Protein AF-A0A5E5QPC4-F1 (afdb_monomer_lite)

Secondary structure (DSSP, 8-state):
-EEEPPTT--S-EEE--HHHHHHHHHH--SHHHHHHHHHHHHHHHHHHHHS----HHHHHTT-TTTHHHHHHHHHHHHHHHHHHHHHHHHHHHHTSTT--TTSHHHHHHHHHHHHHHHHHHHSS-HHHHHHHHHHHHHHHHHHHT--

pLDDT: mean 75.26, std 12.01, range [40.97, 90.62]

Radius of gyration: 25.54 Å; chains: 1; bounding box: 68×48×62 Å

Sequence (147 aa):
MQNLRIANSDKSVKFYNLDVIISVGYRVKSHQGVHFRKWATALIKEYLIKGFAMNDELLKEAGGGNYFDELLARIRDIRSSEKVFWRKVLEVYATSIDYDPKTEQSVRMFETIQNKMHWASHGETAAETVYKRVILNSKNNNTINSV

Structure (mmCIF, N/CA/C/O backbone):
data_AF-A0A5E5QPC4-F1
#
_entry.id   AF-A0A5E5QPC4-F1
#
loop_
_atom_site.group_PDB
_atom_site.id
_atom_site.type_symbol
_atom_site.label_atom_id
_atom_site.label_alt_id
_atom_site.label_comp_id
_atom_site.label_asym_id
_atom_site.label_entity_id
_atom_site.label_seq_id
_atom_site.pdbx_PDB_ins_code
_atom_site.Cartn_x
_atom_site.Cartn_y
_atom_site.Cartn_z
_atom_site.occupancy
_atom_site.B_iso_or_equiv
_atom_site.auth_seq_id
_atom_site.auth_comp_id
_atom_site.auth_asym_id
_atom_site.auth_atom_id
_atom_site.pdbx_PDB_model_num
ATOM 1 N N . MET A 1 1 ? 21.606 18.972 -19.311 1.00 48.69 1 MET A N 1
ATOM 2 C CA . MET A 1 1 ? 22.759 18.092 -19.602 1.00 48.69 1 MET A CA 1
ATOM 3 C C . MET A 1 1 ? 23.839 18.412 -18.594 1.00 48.69 1 MET A C 1
ATOM 5 O O . MET A 1 1 ? 24.181 19.579 -18.465 1.00 48.69 1 MET A O 1
ATOM 9 N N . GLN A 1 2 ? 24.332 17.410 -17.877 1.00 50.34 2 GLN A N 1
ATOM 10 C CA . GLN A 1 2 ? 25.398 17.568 -16.891 1.00 50.34 2 GLN A CA 1
ATOM 11 C C . GLN A 1 2 ? 26.512 16.588 -17.265 1.00 50.34 2 GLN A C 1
ATOM 13 O O . GLN A 1 2 ? 26.229 15.432 -17.583 1.00 50.34 2 GLN A O 1
ATOM 18 N N . ASN A 1 3 ? 27.752 17.071 -17.313 1.00 44.44 3 ASN A N 1
ATOM 19 C CA . ASN A 1 3 ? 28.911 16.256 -17.665 1.00 44.44 3 ASN A CA 1
ATOM 20 C C . ASN A 1 3 ? 29.615 15.861 -16.366 1.00 44.44 3 ASN A C 1
ATOM 22 O O . ASN A 1 3 ? 30.061 16.734 -15.626 1.00 44.44 3 ASN A O 1
ATOM 26 N N . LEU A 1 4 ? 29.716 14.563 -16.099 1.00 52.59 4 LEU A N 1
ATOM 27 C CA . LEU A 1 4 ? 30.483 14.016 -14.981 1.00 52.59 4 LEU A CA 1
ATOM 28 C C . LEU A 1 4 ? 31.649 13.207 -15.548 1.00 52.59 4 LEU A C 1
ATOM 30 O O . LEU A 1 4 ? 31.483 12.426 -16.487 1.00 52.59 4 LEU A O 1
ATOM 34 N N . ARG A 1 5 ? 32.844 13.438 -14.999 1.00 49.41 5 ARG A N 1
ATOM 35 C CA . ARG A 1 5 ? 34.057 12.688 -15.331 1.00 49.41 5 ARG A CA 1
ATOM 36 C C . ARG A 1 5 ? 34.129 11.469 -14.418 1.00 49.41 5 ARG A C 1
ATOM 38 O O . ARG A 1 5 ? 34.175 11.623 -13.202 1.00 49.41 5 ARG A O 1
ATOM 45 N N . ILE A 1 6 ? 34.126 10.276 -14.998 1.00 55.41 6 ILE A N 1
ATOM 46 C CA . ILE A 1 6 ? 34.356 9.028 -14.263 1.00 55.41 6 ILE A CA 1
ATOM 47 C C . ILE A 1 6 ? 35.874 8.867 -14.120 1.00 55.41 6 ILE A C 1
ATOM 49 O O . ILE A 1 6 ? 36.602 9.032 -15.102 1.00 55.41 6 ILE A O 1
ATOM 53 N N . ALA A 1 7 ? 36.369 8.579 -12.912 1.00 49.31 7 ALA A N 1
ATOM 54 C CA . ALA A 1 7 ? 37.793 8.324 -12.701 1.00 49.31 7 ALA A CA 1
ATOM 55 C C . ALA A 1 7 ? 38.245 7.154 -13.599 1.00 49.31 7 ALA A C 1
ATOM 57 O O . ALA A 1 7 ? 37.576 6.123 -13.642 1.00 49.31 7 ALA A O 1
ATOM 58 N N . ASN A 1 8 ? 39.362 7.331 -14.318 1.00 56.97 8 ASN A N 1
ATOM 59 C CA . ASN A 1 8 ? 39.924 6.411 -15.325 1.00 56.97 8 ASN A CA 1
ATOM 60 C C . ASN A 1 8 ? 39.261 6.372 -16.725 1.00 56.97 8 ASN A C 1
ATOM 62 O O . ASN A 1 8 ? 39.556 5.472 -17.511 1.00 56.97 8 ASN A O 1
ATOM 66 N N . SER A 1 9 ? 38.416 7.346 -17.099 1.00 52.44 9 SER A N 1
ATOM 67 C CA . SER A 1 9 ? 37.909 7.470 -18.479 1.00 52.44 9 SER A CA 1
ATOM 68 C C . SER A 1 9 ? 37.994 8.901 -19.017 1.00 52.44 9 SER A C 1
ATOM 70 O O . SER A 1 9 ? 37.384 9.816 -18.472 1.00 52.44 9 SER A O 1
ATOM 72 N N . ASP A 1 10 ? 38.694 9.088 -20.142 1.00 62.59 10 ASP A N 1
ATOM 73 C CA . ASP A 1 10 ? 38.833 10.386 -20.830 1.00 62.59 10 ASP A CA 1
ATOM 74 C C . ASP A 1 10 ? 37.579 10.806 -21.625 1.00 62.59 10 ASP A C 1
ATOM 76 O O . ASP A 1 10 ? 37.529 11.870 -22.249 1.00 62.59 10 ASP A O 1
ATOM 80 N N . LYS A 1 11 ? 36.525 9.977 -21.622 1.00 63.09 11 LYS A N 1
ATOM 81 C CA . LYS A 1 11 ? 35.279 10.258 -22.341 1.00 63.09 11 LYS A CA 1
ATOM 82 C C . LYS A 1 11 ? 34.274 10.955 -21.430 1.00 63.09 11 LYS A C 1
ATOM 84 O O . LYS A 1 11 ? 33.809 10.402 -20.439 1.00 63.09 11 LYS A O 1
ATOM 89 N N . SER A 1 12 ? 33.880 12.161 -21.832 1.00 57.56 12 SER A N 1
ATOM 90 C CA . SER A 1 12 ? 32.707 12.855 -21.297 1.00 57.56 12 SER A CA 1
ATOM 91 C C . SER A 1 12 ? 31.451 12.005 -21.531 1.00 57.56 12 SER A C 1
ATOM 93 O O . SER A 1 12 ? 31.018 11.826 -22.673 1.00 57.56 12 SER A O 1
ATOM 95 N N . VAL A 1 13 ? 30.876 11.457 -20.456 1.00 64.56 13 VAL A N 1
ATOM 96 C CA . VAL A 1 13 ? 29.594 10.747 -20.513 1.00 64.56 13 VAL A CA 1
ATOM 97 C C . VAL A 1 13 ? 28.486 11.774 -20.311 1.00 64.56 13 VAL A C 1
ATOM 99 O O . VAL A 1 13 ? 28.373 12.398 -19.255 1.00 64.56 13 VAL A O 1
ATOM 102 N N . LYS A 1 14 ? 27.672 11.975 -21.350 1.00 73.62 14 LYS A N 1
ATOM 103 C CA . LYS A 1 14 ? 26.496 12.844 -21.278 1.00 73.62 14 LYS A CA 1
ATOM 104 C C . LYS A 1 14 ? 25.379 12.106 -20.548 1.00 73.62 14 LYS A C 1
ATOM 106 O O . LYS A 1 14 ? 24.926 11.066 -21.021 1.00 73.62 14 LYS A O 1
ATOM 111 N N . PHE A 1 15 ? 24.911 12.665 -19.437 1.00 74.94 15 PHE A N 1
ATOM 112 C CA . PHE A 1 15 ? 23.700 12.194 -18.772 1.00 74.94 15 PHE A CA 1
ATOM 113 C C . PHE A 1 15 ? 22.469 12.814 -19.438 1.00 74.94 15 PHE A C 1
ATOM 115 O O . PHE A 1 15 ? 22.386 14.034 -19.630 1.00 74.94 15 PHE A O 1
ATOM 122 N N . TYR A 1 16 ? 21.516 11.956 -19.796 1.00 79.81 16 TYR A N 1
ATOM 123 C CA . TYR A 1 16 ? 20.239 12.333 -20.394 1.00 79.81 16 TYR A CA 1
ATOM 124 C C . TYR A 1 16 ? 19.114 12.112 -19.383 1.00 79.81 16 TYR A C 1
ATOM 126 O O . TYR A 1 16 ? 19.162 11.168 -18.599 1.00 79.81 16 TYR A O 1
ATOM 134 N N . ASN A 1 17 ? 18.102 12.982 -19.411 1.00 83.75 17 ASN A N 1
ATOM 135 C CA . ASN A 1 17 ? 16.878 12.781 -18.635 1.00 83.75 17 ASN A CA 1
ATOM 136 C C . ASN A 1 17 ? 16.124 11.537 -19.153 1.00 83.75 17 ASN A C 1
ATOM 138 O O . ASN A 1 17 ? 16.182 11.227 -20.347 1.00 83.75 17 ASN A O 1
ATOM 142 N N . LEU A 1 18 ? 15.385 10.868 -18.268 1.00 82.69 18 LEU A N 1
ATOM 143 C CA . LEU A 1 18 ? 14.558 9.703 -18.556 1.00 82.69 18 LEU A CA 1
ATOM 144 C C . LEU A 1 18 ? 13.605 9.946 -19.735 1.00 82.69 18 LEU A C 1
ATOM 146 O O . LEU A 1 18 ? 13.535 9.109 -20.630 1.00 82.69 18 LEU A O 1
ATOM 150 N N . ASP A 1 19 ? 12.960 11.113 -19.815 1.00 82.56 19 ASP A N 1
ATOM 151 C CA . ASP A 1 19 ? 12.029 11.440 -20.910 1.00 82.56 19 ASP A CA 1
ATOM 152 C C . ASP A 1 19 ? 12.704 11.417 -22.286 1.00 82.56 19 ASP A C 1
ATOM 154 O O . ASP A 1 19 ? 12.136 10.953 -23.280 1.00 82.56 19 ASP A O 1
ATOM 158 N N . VAL A 1 20 ? 13.954 11.884 -22.345 1.00 83.62 20 VAL A N 1
ATOM 159 C CA . VAL A 1 20 ? 14.761 11.875 -23.570 1.00 83.62 20 VAL A CA 1
ATOM 160 C C . VAL A 1 20 ? 15.148 10.442 -23.923 1.00 83.62 20 VAL A C 1
ATOM 162 O O . VAL A 1 20 ? 15.036 10.048 -25.084 1.00 83.62 20 VAL A O 1
ATOM 165 N N . ILE A 1 21 ? 15.550 9.648 -22.927 1.00 82.75 21 ILE A N 1
ATOM 166 C CA . ILE A 1 21 ? 15.911 8.236 -23.108 1.00 82.75 21 ILE A CA 1
ATOM 167 C C . ILE A 1 21 ? 14.711 7.441 -23.633 1.00 82.75 21 ILE A C 1
ATOM 169 O O . ILE A 1 21 ? 14.856 6.713 -24.612 1.00 82.75 21 ILE A O 1
ATOM 173 N N . ILE A 1 22 ? 13.523 7.622 -23.051 1.00 82.81 22 ILE A N 1
ATOM 174 C CA . ILE A 1 22 ? 12.289 6.961 -23.492 1.00 82.81 22 ILE A CA 1
ATOM 175 C C . ILE A 1 22 ? 11.941 7.393 -24.922 1.00 82.81 22 ILE A C 1
ATOM 177 O O . ILE A 1 22 ? 11.735 6.547 -25.796 1.00 82.81 22 ILE A O 1
ATOM 181 N N . SER A 1 23 ? 11.940 8.701 -25.195 1.00 83.69 23 SER A N 1
ATOM 182 C CA . SER A 1 23 ? 11.587 9.252 -26.510 1.00 83.69 23 SER A CA 1
ATOM 183 C C . SER A 1 23 ? 12.491 8.732 -27.631 1.00 83.69 23 SER A C 1
ATOM 185 O O . SER A 1 23 ? 12.016 8.366 -28.709 1.00 83.69 23 SER A O 1
ATOM 187 N N . VAL A 1 24 ? 13.801 8.678 -27.383 1.00 82.75 24 VAL A N 1
ATOM 188 C CA . VAL A 1 24 ? 14.787 8.178 -28.349 1.00 82.75 24 VAL A CA 1
ATOM 189 C C . VAL A 1 24 ? 14.743 6.650 -28.428 1.00 82.75 24 VAL A C 1
ATOM 191 O O . VAL A 1 24 ? 14.738 6.095 -29.527 1.00 82.75 24 VAL A O 1
ATOM 194 N N . GLY A 1 25 ? 14.640 5.957 -27.293 1.00 81.12 25 GLY A N 1
ATOM 195 C CA . GLY A 1 25 ? 14.630 4.495 -27.209 1.00 81.12 25 GLY A CA 1
ATOM 196 C C . GLY A 1 25 ? 13.495 3.847 -28.005 1.00 81.12 25 GLY A C 1
ATOM 197 O O . GLY A 1 25 ? 13.703 2.828 -28.667 1.00 81.12 25 GLY A O 1
ATOM 198 N N . TYR A 1 26 ? 12.315 4.474 -28.036 1.00 82.00 26 TYR A N 1
ATOM 199 C CA . TYR A 1 26 ? 11.202 3.995 -28.860 1.00 82.00 26 TYR A CA 1
ATOM 200 C C . TYR A 1 26 ? 11.378 4.276 -30.358 1.00 82.00 26 TYR A C 1
ATOM 202 O O . TYR A 1 26 ? 10.942 3.466 -31.176 1.00 82.00 26 TYR A O 1
ATOM 210 N N . ARG A 1 27 ? 12.046 5.372 -30.736 1.00 82.56 27 ARG A N 1
ATOM 211 C CA . ARG A 1 27 ? 12.211 5.783 -32.144 1.00 82.56 27 ARG A CA 1
ATOM 212 C C . ARG A 1 27 ? 13.400 5.122 -32.848 1.00 82.56 27 ARG A C 1
ATOM 214 O O . ARG A 1 27 ? 13.393 4.995 -34.070 1.00 82.56 27 ARG A O 1
ATOM 221 N N . VAL A 1 28 ? 14.424 4.696 -32.108 1.00 85.44 28 VAL A N 1
ATOM 222 C CA . VAL A 1 28 ? 15.669 4.168 -32.684 1.00 85.44 28 VAL A CA 1
ATOM 223 C C . VAL A 1 28 ? 15.540 2.690 -33.093 1.00 85.44 28 VAL A C 1
ATOM 225 O O . VAL A 1 28 ? 15.024 1.842 -32.358 1.00 85.44 28 VAL A O 1
ATOM 228 N N . LYS A 1 29 ? 16.061 2.357 -34.282 1.00 81.12 29 LYS A N 1
ATOM 229 C CA . LYS A 1 29 ? 16.109 0.996 -34.857 1.00 81.12 29 LYS A CA 1
ATOM 230 C C . LYS A 1 29 ? 17.468 0.310 -34.642 1.00 81.12 29 LYS A C 1
ATOM 232 O O . LYS A 1 29 ? 18.016 -0.291 -35.556 1.00 81.12 29 LYS A O 1
ATOM 237 N N . SER A 1 30 ? 18.038 0.424 -33.445 1.00 87.62 30 SER A N 1
ATOM 238 C CA . SER A 1 30 ? 19.310 -0.220 -33.087 1.00 87.62 30 SER A CA 1
ATOM 239 C C . SER A 1 30 ? 19.080 -1.485 -32.259 1.00 87.62 30 SER A C 1
ATOM 241 O O . SER A 1 30 ? 18.018 -1.660 -31.659 1.00 87.62 30 SER A O 1
ATOM 243 N N . HIS A 1 31 ? 20.098 -2.348 -32.174 1.00 86.69 31 HIS A N 1
ATOM 244 C CA . HIS A 1 31 ? 20.079 -3.518 -31.290 1.00 86.69 31 HIS A CA 1
ATOM 245 C C . HIS A 1 31 ? 19.817 -3.125 -29.824 1.00 86.69 31 HIS A C 1
ATOM 247 O O . HIS A 1 31 ? 19.012 -3.751 -29.141 1.00 86.69 31 HIS A O 1
ATOM 253 N N . GLN A 1 32 ? 20.404 -2.011 -29.375 1.00 83.69 32 GLN A N 1
ATOM 254 C CA . GLN A 1 32 ? 20.164 -1.454 -28.040 1.00 83.69 32 GLN A CA 1
ATOM 255 C C . GLN A 1 32 ? 18.722 -0.950 -27.865 1.00 83.69 32 GLN A C 1
ATOM 257 O O . GLN A 1 32 ? 18.109 -1.174 -26.825 1.00 83.69 32 GLN A O 1
ATOM 262 N N . GLY A 1 33 ? 18.129 -0.351 -28.905 1.00 86.81 33 GLY A N 1
ATOM 263 C CA . GLY A 1 33 ? 16.714 0.034 -28.899 1.00 86.81 33 GLY A CA 1
ATOM 264 C C . GLY A 1 33 ? 15.765 -1.167 -28.806 1.00 86.81 33 GLY A C 1
ATOM 265 O O . GLY A 1 33 ? 14.712 -1.078 -28.178 1.00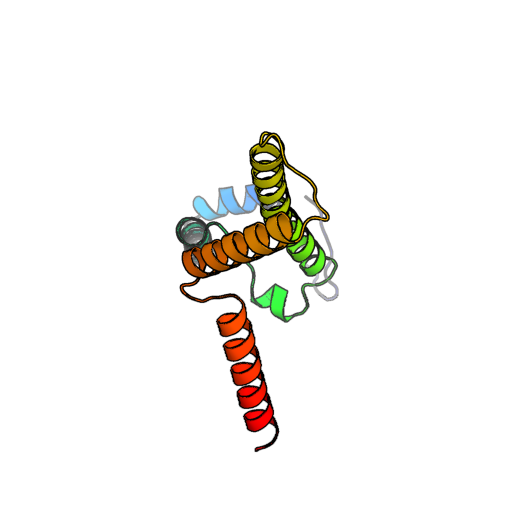 86.81 33 GLY A O 1
ATOM 266 N N . VAL A 1 34 ? 16.138 -2.318 -29.382 1.00 87.94 34 VAL A N 1
ATOM 267 C CA . VAL A 1 34 ? 15.374 -3.569 -29.230 1.00 87.94 34 VAL A CA 1
ATOM 268 C C . VAL A 1 34 ? 15.409 -4.061 -27.782 1.00 87.94 34 VAL A C 1
ATOM 270 O O . VAL A 1 34 ? 14.355 -4.402 -27.247 1.00 87.94 34 VAL A O 1
ATOM 273 N N . HIS A 1 35 ? 16.578 -4.061 -27.134 1.00 88.00 35 HIS A N 1
ATOM 274 C CA . HIS A 1 35 ? 16.700 -4.429 -25.716 1.00 88.00 35 HIS A CA 1
ATOM 275 C C . HIS A 1 35 ? 15.899 -3.498 -24.809 1.00 88.00 35 HIS A C 1
ATOM 277 O O . HIS A 1 35 ? 15.134 -3.978 -23.975 1.00 88.00 35 HIS A O 1
ATOM 283 N N . PHE A 1 36 ? 15.979 -2.185 -25.039 1.00 88.12 36 PHE A N 1
ATOM 284 C CA . PHE A 1 36 ? 15.184 -1.203 -24.302 1.00 88.12 36 PHE A CA 1
ATOM 285 C C . PHE A 1 36 ? 13.680 -1.468 -24.424 1.00 88.12 36 PHE A C 1
ATOM 287 O O . PHE A 1 36 ? 12.976 -1.498 -23.419 1.00 88.12 36 PHE A O 1
ATOM 294 N N . ARG A 1 37 ? 13.173 -1.718 -25.639 1.00 87.94 37 ARG A N 1
ATOM 295 C CA . ARG A 1 37 ? 11.747 -2.015 -25.840 1.00 87.94 37 ARG A CA 1
ATOM 296 C C . ARG A 1 37 ? 11.321 -3.308 -25.153 1.00 87.94 37 ARG A C 1
ATOM 298 O O . ARG A 1 37 ? 10.242 -3.337 -24.569 1.00 87.94 37 ARG A O 1
ATOM 305 N N . LYS A 1 38 ? 12.150 -4.359 -25.189 1.00 88.88 38 LYS A N 1
ATOM 306 C CA . LYS A 1 38 ? 11.880 -5.604 -24.449 1.00 88.88 38 LYS A CA 1
ATOM 307 C C . LYS A 1 38 ? 11.774 -5.336 -22.947 1.00 88.88 38 LYS A C 1
ATOM 309 O O . LYS A 1 38 ? 10.790 -5.746 -22.338 1.00 88.88 38 LYS A O 1
ATOM 314 N N . TRP A 1 39 ? 12.734 -4.602 -22.386 1.00 89.00 39 TRP A N 1
ATOM 315 C CA . TRP A 1 39 ? 12.738 -4.215 -20.975 1.00 89.00 39 TRP A CA 1
ATOM 316 C C . TRP A 1 39 ? 11.511 -3.370 -20.601 1.00 89.00 39 TRP A C 1
ATOM 318 O O . TRP A 1 39 ? 10.777 -3.724 -19.682 1.00 89.00 39 TRP A O 1
ATOM 328 N N . ALA A 1 40 ? 11.215 -2.314 -21.364 1.00 88.31 40 ALA A N 1
ATOM 329 C CA . ALA A 1 40 ? 10.076 -1.436 -21.103 1.00 88.31 40 ALA A CA 1
ATOM 330 C C . ALA A 1 40 ? 8.739 -2.186 -21.207 1.00 88.31 40 ALA A C 1
ATOM 332 O O . ALA A 1 40 ? 7.846 -1.983 -20.390 1.00 88.31 40 ALA A O 1
ATOM 333 N N . THR A 1 41 ? 8.613 -3.098 -22.176 1.00 89.19 41 THR A N 1
ATOM 334 C CA . THR A 1 41 ? 7.410 -3.929 -22.330 1.00 89.19 41 THR A CA 1
ATOM 335 C C . THR A 1 41 ? 7.228 -4.864 -21.137 1.00 89.19 41 THR A C 1
ATOM 337 O O . THR A 1 41 ? 6.105 -5.029 -20.668 1.00 89.19 41 THR A O 1
ATOM 340 N N . ALA A 1 42 ? 8.309 -5.457 -20.623 1.00 89.50 42 ALA A N 1
ATOM 341 C CA . ALA A 1 42 ? 8.249 -6.299 -19.432 1.00 89.50 42 ALA A CA 1
ATOM 342 C C . ALA A 1 42 ? 7.795 -5.501 -18.200 1.00 89.50 42 ALA A C 1
ATOM 344 O O . ALA A 1 42 ? 6.877 -5.938 -17.510 1.00 89.50 42 ALA A O 1
ATOM 345 N N . LEU A 1 43 ? 8.359 -4.306 -17.993 1.00 88.56 43 LEU A N 1
ATOM 346 C CA . LEU A 1 43 ? 8.002 -3.417 -16.885 1.00 88.56 43 LEU A CA 1
ATOM 347 C C . LEU A 1 43 ? 6.529 -2.977 -16.944 1.00 88.56 43 LEU A C 1
ATOM 349 O O . LEU A 1 43 ? 5.810 -3.048 -15.950 1.00 88.56 43 LEU A O 1
ATOM 353 N N . ILE A 1 44 ? 6.053 -2.563 -18.124 1.00 89.38 44 ILE A N 1
ATOM 354 C CA . ILE A 1 44 ? 4.651 -2.165 -18.326 1.00 89.38 44 ILE A CA 1
ATOM 355 C C . ILE A 1 44 ? 3.722 -3.360 -18.100 1.00 89.38 44 ILE A C 1
ATOM 357 O O . ILE A 1 44 ? 2.696 -3.227 -17.440 1.00 89.38 44 ILE A O 1
ATOM 361 N N . LYS A 1 45 ? 4.076 -4.539 -18.622 1.00 90.62 45 LYS A N 1
ATOM 362 C CA . LYS A 1 45 ? 3.288 -5.759 -18.427 1.00 90.62 45 LYS A CA 1
ATOM 363 C C . LYS A 1 45 ? 3.195 -6.131 -16.951 1.00 90.62 45 LYS A C 1
ATOM 365 O O . LYS A 1 45 ? 2.117 -6.491 -16.488 1.00 90.62 45 LYS A O 1
ATOM 370 N N . GLU A 1 46 ? 4.298 -6.038 -16.218 1.00 89.44 46 GLU A N 1
ATOM 371 C CA . GLU A 1 46 ? 4.305 -6.268 -14.779 1.00 89.44 46 GLU A CA 1
ATOM 372 C C . GLU A 1 46 ? 3.368 -5.299 -14.055 1.00 89.44 46 GLU A C 1
ATOM 374 O O . GLU A 1 46 ? 2.511 -5.745 -13.293 1.00 89.44 46 GLU A O 1
ATOM 379 N N . TYR A 1 47 ? 3.462 -4.005 -14.366 1.00 87.62 47 TYR A N 1
ATOM 380 C CA . TYR A 1 47 ? 2.596 -2.989 -13.779 1.00 87.62 47 TYR A CA 1
ATOM 381 C C . TYR A 1 47 ? 1.113 -3.238 -14.083 1.00 87.62 47 TYR A C 1
ATOM 383 O O . TYR A 1 47 ? 0.277 -3.124 -13.194 1.00 87.62 47 TYR A O 1
ATOM 391 N N . LEU A 1 48 ? 0.773 -3.635 -15.313 1.00 86.00 48 LEU A N 1
ATOM 392 C CA . LEU A 1 48 ? -0.612 -3.922 -15.702 1.00 86.00 48 LEU A CA 1
ATOM 393 C C . LEU A 1 48 ? -1.188 -5.168 -15.017 1.00 86.00 48 LEU A C 1
ATOM 395 O O . LEU A 1 48 ? -2.384 -5.210 -14.752 1.00 86.00 48 LEU A O 1
ATOM 399 N N . ILE A 1 49 ? -0.363 -6.184 -14.747 1.00 85.44 49 ILE A N 1
ATOM 400 C CA . ILE A 1 49 ? -0.817 -7.437 -14.123 1.00 85.44 49 ILE A CA 1
ATOM 401 C C . ILE A 1 49 ? -0.849 -7.317 -12.597 1.00 85.44 49 ILE A C 1
ATOM 403 O O . ILE A 1 49 ? -1.812 -7.746 -11.968 1.00 85.44 49 ILE A O 1
ATOM 407 N N . LYS A 1 50 ? 0.2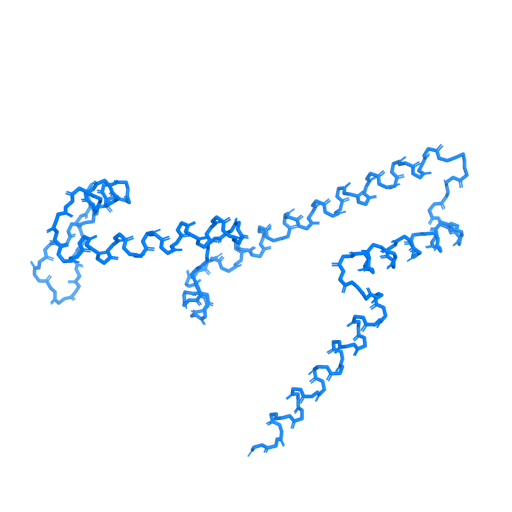11 -6.771 -11.991 1.00 79.88 50 LYS A N 1
ATOM 408 C CA . LYS A 1 50 ? 0.390 -6.726 -10.531 1.00 79.88 50 LYS A CA 1
ATOM 409 C C . LYS A 1 50 ? -0.079 -5.412 -9.901 1.00 79.88 50 LYS A C 1
ATOM 411 O O . LYS A 1 50 ? -0.250 -5.355 -8.689 1.00 79.88 50 LYS A O 1
ATOM 416 N N . GLY A 1 51 ? -0.241 -4.350 -10.691 1.00 79.75 51 GLY A N 1
ATOM 417 C CA . GLY A 1 51 ? -0.545 -2.996 -10.213 1.00 79.75 51 GLY A CA 1
ATOM 418 C C . GLY A 1 51 ? 0.672 -2.210 -9.710 1.00 79.75 51 GLY A C 1
ATOM 419 O O . GLY A 1 51 ? 0.534 -1.056 -9.307 1.00 79.75 51 GLY A O 1
ATOM 420 N N . PHE A 1 52 ? 1.866 -2.808 -9.720 1.00 83.50 52 PHE A N 1
ATOM 421 C CA . PHE A 1 52 ? 3.117 -2.164 -9.323 1.00 83.50 52 PHE A CA 1
ATOM 422 C C . PHE A 1 52 ? 4.301 -2.758 -10.092 1.00 83.50 52 PHE A C 1
ATOM 424 O O . PHE A 1 52 ? 4.212 -3.860 -10.629 1.00 83.50 52 PHE A O 1
ATOM 431 N N . ALA A 1 53 ? 5.408 -2.020 -10.134 1.00 84.50 53 ALA A N 1
ATOM 432 C CA . ALA A 1 53 ? 6.685 -2.486 -10.659 1.00 84.50 53 ALA A CA 1
ATOM 433 C C . ALA A 1 53 ? 7.769 -2.232 -9.604 1.00 84.50 53 ALA A C 1
ATOM 435 O O . ALA A 1 53 ? 7.769 -1.171 -8.975 1.00 84.50 53 ALA A O 1
ATOM 436 N N . MET A 1 54 ? 8.660 -3.201 -9.388 1.00 81.56 54 MET A N 1
ATOM 437 C CA . MET A 1 54 ? 9.684 -3.145 -8.342 1.00 81.56 54 MET A CA 1
ATOM 438 C C . MET A 1 54 ? 11.021 -3.660 -8.870 1.00 81.56 54 MET A C 1
ATOM 440 O O . MET A 1 54 ? 11.065 -4.589 -9.669 1.00 81.56 54 MET A O 1
ATOM 444 N N . ASN A 1 55 ? 12.118 -3.040 -8.430 1.00 81.44 55 ASN A N 1
ATOM 445 C CA . ASN A 1 55 ? 13.461 -3.503 -8.758 1.00 81.44 55 ASN A CA 1
ATOM 446 C C . ASN A 1 55 ? 13.982 -4.427 -7.646 1.00 81.44 55 ASN A C 1
ATOM 448 O O . ASN A 1 55 ? 14.519 -3.957 -6.643 1.00 81.44 55 ASN A O 1
ATOM 452 N N . ASP A 1 56 ? 13.807 -5.735 -7.832 1.00 76.69 56 ASP A N 1
ATOM 453 C CA . ASP A 1 56 ? 14.179 -6.758 -6.847 1.00 76.69 56 ASP A CA 1
ATOM 454 C C . ASP A 1 56 ? 15.692 -6.846 -6.600 1.00 76.69 56 ASP A C 1
ATOM 456 O O . ASP A 1 56 ? 16.113 -7.174 -5.492 1.00 76.69 56 ASP A O 1
ATOM 460 N N . GLU A 1 57 ? 16.520 -6.572 -7.612 1.00 75.44 57 GLU A N 1
ATOM 461 C CA . GLU A 1 57 ? 17.985 -6.606 -7.486 1.00 75.44 57 GLU A CA 1
ATOM 462 C C . GLU A 1 57 ? 18.468 -5.474 -6.579 1.00 75.44 57 GLU A C 1
ATOM 464 O O . GLU A 1 57 ? 19.185 -5.720 -5.611 1.00 75.44 57 GLU A O 1
ATOM 469 N N . LEU A 1 58 ? 17.966 -4.258 -6.813 1.00 72.81 58 LEU A N 1
ATOM 470 C CA . LEU A 1 58 ? 18.266 -3.105 -5.966 1.00 72.81 58 LEU A CA 1
ATOM 471 C C . LEU A 1 58 ? 17.773 -3.324 -4.528 1.00 72.81 58 LEU A C 1
ATOM 473 O O . LEU A 1 58 ? 18.455 -2.955 -3.577 1.00 72.81 58 LEU A O 1
ATOM 477 N N . LEU A 1 59 ? 16.606 -3.953 -4.355 1.00 70.25 59 LEU A N 1
ATOM 478 C CA . LEU A 1 59 ? 16.050 -4.255 -3.035 1.00 70.25 59 LEU A CA 1
ATOM 479 C C . LEU A 1 59 ? 16.920 -5.258 -2.252 1.00 70.25 59 LEU A C 1
ATOM 481 O O . LEU A 1 59 ? 17.088 -5.113 -1.042 1.00 70.25 59 LEU A O 1
ATOM 485 N N . LYS A 1 60 ? 17.485 -6.264 -2.936 1.00 71.75 60 LYS A N 1
ATOM 486 C CA . LYS A 1 60 ? 18.360 -7.287 -2.333 1.00 71.75 60 LYS A CA 1
ATOM 487 C C . LYS A 1 60 ? 19.705 -6.727 -1.879 1.00 71.75 60 LYS A C 1
ATOM 489 O O . LYS A 1 60 ? 20.248 -7.208 -0.890 1.00 71.75 60 LYS A O 1
ATOM 494 N N . GLU A 1 61 ? 20.209 -5.693 -2.541 1.00 72.19 61 GLU A N 1
ATOM 495 C CA . GLU A 1 61 ? 21.452 -5.002 -2.168 1.00 72.19 61 GLU A CA 1
ATOM 496 C C . GLU A 1 61 ? 21.252 -3.956 -1.049 1.00 72.19 61 GLU A C 1
ATOM 498 O O . GLU A 1 61 ? 22.046 -3.030 -0.902 1.00 72.19 61 GLU A O 1
ATOM 503 N N . ALA A 1 62 ? 20.181 -4.091 -0.255 1.00 58.78 62 ALA A N 1
ATOM 504 C CA . ALA A 1 62 ? 19.746 -3.127 0.761 1.00 58.78 62 ALA A CA 1
ATOM 505 C C . ALA A 1 62 ? 19.426 -1.727 0.204 1.00 58.78 62 ALA A C 1
ATOM 507 O O . ALA A 1 62 ? 19.420 -0.760 0.960 1.00 58.78 62 ALA A O 1
ATOM 508 N N . GLY A 1 63 ? 19.135 -1.634 -1.103 1.00 55.22 63 GLY A N 1
ATOM 509 C CA . GLY A 1 63 ? 18.603 -0.459 -1.789 1.00 55.22 63 GLY A CA 1
ATOM 510 C C . GLY A 1 63 ? 19.293 0.827 -1.386 1.00 55.22 63 GLY A C 1
ATOM 511 O O . GLY A 1 63 ? 18.702 1.588 -0.632 1.00 55.22 63 GLY A O 1
ATOM 512 N N . GLY A 1 64 ? 20.520 1.052 -1.872 1.00 56.34 64 GLY A N 1
ATOM 513 C CA . GLY A 1 64 ? 21.357 2.196 -1.495 1.00 56.34 64 GLY A CA 1
ATOM 514 C C . GLY A 1 64 ? 20.567 3.453 -1.095 1.00 56.34 64 GLY A C 1
ATOM 515 O O . GLY A 1 64 ? 19.921 4.085 -1.930 1.00 56.34 64 GLY A O 1
ATOM 516 N N . GLY A 1 65 ? 20.624 3.799 0.196 1.00 64.94 65 GLY A N 1
ATOM 517 C CA . GLY A 1 65 ? 19.915 4.937 0.788 1.00 64.94 65 GLY A CA 1
ATOM 518 C C . GLY A 1 65 ? 18.539 4.600 1.384 1.00 64.94 65 GLY A C 1
ATOM 519 O O . GLY A 1 65 ? 18.298 3.501 1.868 1.00 64.94 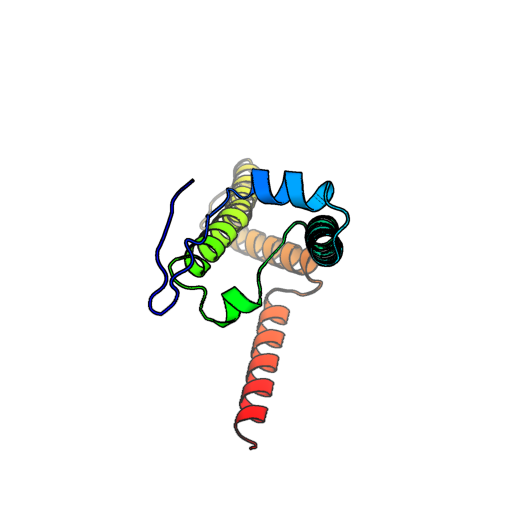65 GLY A O 1
ATOM 520 N N . ASN A 1 66 ? 17.631 5.581 1.365 1.00 66.31 66 ASN A N 1
ATOM 521 C CA . ASN A 1 66 ? 16.315 5.535 2.025 1.00 66.31 66 ASN A CA 1
ATOM 522 C C . ASN A 1 66 ? 15.222 4.819 1.195 1.00 66.31 66 ASN A C 1
ATOM 524 O O . ASN A 1 66 ? 14.037 4.961 1.492 1.00 66.31 66 ASN A O 1
ATOM 528 N N . TYR A 1 67 ? 15.577 4.091 0.129 1.00 71.19 67 TYR A N 1
ATOM 529 C CA . TYR A 1 67 ? 14.599 3.523 -0.814 1.00 71.19 67 TYR A CA 1
ATOM 530 C C . TYR A 1 67 ? 13.705 2.461 -0.159 1.00 71.19 67 TYR A C 1
ATOM 532 O O . TYR A 1 67 ? 12.490 2.433 -0.368 1.00 71.19 67 TYR A O 1
ATOM 540 N N . PHE A 1 68 ? 14.300 1.609 0.678 1.00 73.19 68 PHE A N 1
ATOM 541 C CA . PHE A 1 68 ? 13.553 0.606 1.431 1.00 73.19 68 PHE A CA 1
ATOM 542 C C . PHE A 1 68 ? 12.608 1.248 2.460 1.00 73.19 68 PHE 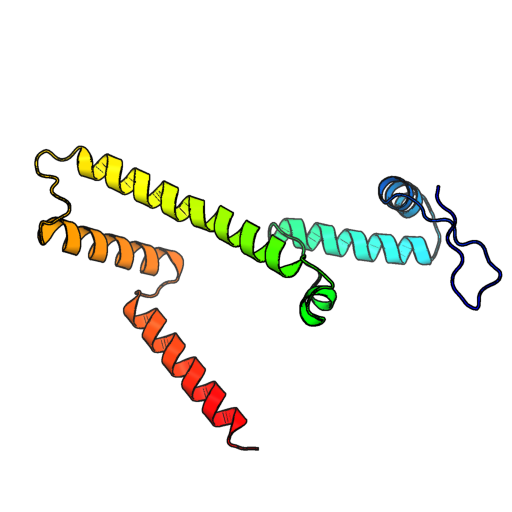A C 1
ATOM 544 O O . PHE A 1 68 ? 11.453 0.836 2.581 1.00 73.19 68 PHE A O 1
ATOM 551 N N . ASP A 1 69 ? 13.059 2.301 3.146 1.00 75.06 69 ASP A N 1
ATOM 552 C CA . ASP A 1 69 ? 12.244 3.036 4.118 1.00 75.06 69 ASP A CA 1
ATOM 553 C C . ASP A 1 69 ? 11.064 3.763 3.457 1.00 75.06 69 ASP A C 1
ATOM 555 O O . ASP A 1 69 ? 9.957 3.769 3.998 1.00 75.06 69 ASP A O 1
ATOM 559 N N . GLU A 1 70 ? 11.260 4.323 2.260 1.00 79.44 70 GLU A N 1
ATOM 560 C CA . GLU A 1 70 ? 10.190 4.937 1.467 1.00 79.44 70 GLU A CA 1
ATOM 561 C C . GLU A 1 70 ? 9.130 3.903 1.058 1.00 79.44 70 GLU A C 1
ATOM 563 O O . GLU A 1 70 ? 7.926 4.146 1.194 1.00 79.44 70 GLU A O 1
ATOM 568 N N . LEU A 1 71 ? 9.562 2.713 0.623 1.00 78.81 71 LEU A N 1
ATOM 569 C CA . LEU A 1 71 ? 8.657 1.607 0.312 1.00 78.81 71 LEU A CA 1
ATOM 570 C C . LEU A 1 71 ? 7.848 1.191 1.550 1.00 78.81 71 LEU A C 1
ATOM 572 O O . LEU A 1 71 ? 6.629 1.016 1.467 1.00 78.81 71 LEU A O 1
ATOM 576 N N . LEU A 1 72 ? 8.503 1.083 2.708 1.00 78.12 72 LEU A N 1
ATOM 577 C CA . LEU A 1 72 ? 7.860 0.724 3.971 1.00 78.12 72 LEU A CA 1
ATOM 578 C C . LEU A 1 72 ? 6.845 1.793 4.401 1.00 78.12 72 LEU A C 1
ATOM 580 O O . LEU A 1 72 ? 5.723 1.459 4.793 1.00 78.12 72 LEU A O 1
ATOM 584 N N . ALA A 1 73 ? 7.186 3.075 4.264 1.00 79.94 73 ALA A N 1
ATOM 585 C CA . ALA A 1 73 ? 6.273 4.184 4.518 1.00 79.94 73 ALA A CA 1
ATOM 586 C C . ALA A 1 73 ? 5.042 4.133 3.600 1.00 79.94 73 ALA A C 1
ATOM 588 O O . ALA A 1 73 ? 3.917 4.292 4.075 1.00 79.94 73 ALA A O 1
ATOM 589 N N . ARG A 1 74 ? 5.224 3.823 2.312 1.00 78.62 74 ARG A N 1
ATOM 590 C CA . ARG A 1 74 ? 4.122 3.698 1.349 1.00 78.62 74 ARG A CA 1
ATOM 591 C C . ARG A 1 74 ? 3.205 2.517 1.664 1.00 78.62 74 ARG A C 1
ATOM 593 O O . ARG A 1 74 ? 1.986 2.660 1.629 1.00 78.62 74 ARG A O 1
ATOM 600 N N . ILE A 1 75 ? 3.769 1.369 2.045 1.00 77.94 75 ILE A N 1
ATOM 601 C CA . ILE A 1 75 ? 2.988 0.219 2.530 1.00 77.94 75 ILE A CA 1
ATOM 602 C C . ILE A 1 75 ? 2.210 0.602 3.793 1.00 77.94 75 ILE A C 1
ATOM 604 O O . ILE A 1 75 ? 1.036 0.260 3.926 1.00 77.94 75 ILE A O 1
ATOM 608 N N . ARG A 1 76 ? 2.835 1.332 4.723 1.00 73.31 76 ARG A N 1
ATOM 609 C CA . ARG A 1 76 ? 2.185 1.804 5.953 1.00 73.31 76 ARG A CA 1
ATOM 610 C C . ARG A 1 76 ? 1.026 2.753 5.662 1.00 73.31 76 ARG A C 1
ATOM 612 O O . ARG A 1 76 ? -0.004 2.653 6.323 1.00 73.31 76 ARG A O 1
ATOM 619 N N . ASP A 1 77 ? 1.176 3.626 4.674 1.00 74.69 77 ASP A N 1
ATOM 620 C CA . ASP A 1 77 ? 0.126 4.536 4.225 1.00 74.69 77 ASP A CA 1
ATOM 621 C C . ASP A 1 77 ? -1.042 3.778 3.575 1.00 74.69 77 ASP A C 1
ATOM 623 O O . ASP A 1 77 ? -2.196 3.988 3.941 1.00 74.69 77 ASP A O 1
ATOM 627 N N . ILE A 1 78 ? -0.761 2.771 2.739 1.00 71.06 78 ILE A N 1
ATOM 628 C CA . ILE A 1 78 ? -1.793 1.866 2.202 1.00 71.06 78 ILE A CA 1
ATOM 629 C C . ILE A 1 78 ? -2.515 1.132 3.337 1.00 71.06 78 ILE A C 1
ATOM 631 O O . ILE A 1 78 ? -3.742 1.068 3.348 1.00 71.06 78 ILE A O 1
ATOM 635 N N . ARG A 1 79 ? -1.799 0.634 4.349 1.00 62.06 79 ARG A N 1
ATOM 636 C CA . ARG A 1 79 ? -2.418 0.019 5.537 1.00 62.06 79 ARG A CA 1
ATOM 637 C C . ARG A 1 79 ? -3.172 1.020 6.408 1.00 62.06 79 ARG A C 1
ATOM 639 O O . ARG A 1 79 ? -4.074 0.631 7.141 1.00 62.06 79 ARG A O 1
ATOM 646 N N . SER A 1 80 ? -2.884 2.314 6.312 1.00 56.22 80 SER A N 1
ATOM 647 C CA . SER A 1 80 ? -3.707 3.334 6.960 1.00 56.22 80 SER A CA 1
ATOM 648 C C . SER A 1 80 ? -5.125 3.385 6.369 1.00 56.22 80 SER A C 1
ATOM 650 O O . SER A 1 80 ? -6.057 3.736 7.089 1.00 56.22 80 SER A O 1
ATOM 652 N N . SER A 1 81 ? -5.342 2.909 5.134 1.00 61.00 81 SER A N 1
ATOM 653 C CA . SER A 1 81 ? -6.695 2.687 4.601 1.00 61.00 81 SER A CA 1
ATOM 654 C C . SER A 1 81 ? -7.477 1.622 5.388 1.00 61.00 81 SER A C 1
ATOM 656 O O . SER A 1 81 ? -8.685 1.765 5.554 1.00 61.00 81 SER A O 1
ATOM 658 N N . GLU A 1 82 ? -6.800 0.632 5.984 1.00 64.50 82 GLU A N 1
ATOM 659 C CA . GLU A 1 82 ? -7.383 -0.339 6.923 1.00 64.50 82 GLU A CA 1
ATOM 660 C C . GLU A 1 82 ? -7.825 0.364 8.217 1.00 64.50 82 GLU A C 1
ATOM 662 O O . GLU A 1 82 ? -8.917 0.131 8.725 1.00 64.50 82 GLU A O 1
ATOM 667 N N . LYS A 1 83 ? -7.030 1.321 8.716 1.00 66.88 83 LYS A N 1
ATOM 668 C CA . LYS A 1 83 ? -7.424 2.185 9.843 1.00 66.88 83 LYS A CA 1
ATOM 669 C C . LYS A 1 83 ? -8.633 3.059 9.492 1.00 66.88 83 LYS A C 1
ATOM 671 O O . LYS A 1 83 ? -9.513 3.243 10.329 1.00 66.88 83 LYS A O 1
ATOM 676 N N . VAL A 1 84 ? -8.698 3.595 8.271 1.00 68.81 84 VAL A N 1
ATOM 677 C CA . VAL A 1 84 ? -9.864 4.352 7.782 1.00 68.81 84 VAL A CA 1
ATOM 678 C C . VAL A 1 84 ? -11.093 3.448 7.659 1.00 68.81 84 VAL A C 1
ATOM 680 O O . VAL A 1 84 ? -12.188 3.868 8.026 1.00 68.81 84 VAL A O 1
ATOM 683 N N . PHE A 1 85 ? -10.915 2.208 7.208 1.00 72.06 85 PHE A N 1
ATOM 684 C CA . PHE A 1 85 ? -11.960 1.191 7.154 1.00 72.06 85 PHE A CA 1
ATOM 685 C C . PHE A 1 85 ? -12.498 0.862 8.555 1.00 72.06 85 PHE A C 1
ATOM 687 O O . PHE A 1 85 ? -13.700 0.986 8.787 1.00 72.06 85 PHE A O 1
ATOM 694 N N . TRP A 1 86 ? -11.624 0.558 9.520 1.00 76.12 86 TRP A N 1
ATOM 695 C CA . TRP A 1 86 ? -12.022 0.298 10.908 1.00 76.12 86 TRP A CA 1
ATOM 696 C C . TRP A 1 86 ? -12.684 1.510 11.564 1.00 76.12 86 TRP A C 1
ATOM 698 O O . TRP A 1 86 ? -13.646 1.350 12.310 1.00 76.12 86 TRP A O 1
ATOM 708 N N . ARG A 1 87 ? -12.251 2.732 11.228 1.00 76.62 87 ARG A N 1
ATOM 709 C CA . ARG A 1 87 ? -12.928 3.963 11.655 1.00 76.62 87 ARG A CA 1
ATOM 710 C C . ARG A 1 87 ? -14.359 4.052 11.118 1.00 76.62 87 ARG A C 1
ATOM 712 O O . ARG A 1 87 ? -15.244 4.410 11.880 1.00 76.62 87 ARG A O 1
ATOM 719 N N . LYS A 1 88 ? -14.613 3.670 9.863 1.00 79.44 88 LYS A N 1
ATOM 720 C CA . LYS A 1 88 ? -15.983 3.620 9.321 1.00 79.44 88 LYS A CA 1
ATOM 721 C C . LYS A 1 88 ? -16.846 2.548 9.986 1.00 79.44 88 LYS A C 1
ATOM 723 O O . LYS A 1 88 ? -18.017 2.791 10.251 1.00 79.44 88 LYS A O 1
ATOM 728 N N . VAL A 1 89 ? -16.283 1.374 10.282 1.00 79.38 89 VAL A N 1
ATOM 729 C CA . VAL A 1 89 ? -16.997 0.326 11.037 1.00 79.38 89 VAL A CA 1
ATOM 730 C C . VAL A 1 89 ? -17.371 0.838 12.432 1.00 79.38 89 VAL A C 1
ATOM 732 O O . VAL A 1 89 ? -18.501 0.642 12.872 1.00 79.38 89 VAL A O 1
ATOM 735 N N . LEU A 1 90 ? -16.454 1.552 13.094 1.00 74.69 90 LEU A N 1
ATOM 736 C CA . LEU A 1 90 ? -16.710 2.207 14.377 1.00 74.69 90 LEU A CA 1
ATOM 737 C C . LEU A 1 90 ? -17.780 3.299 14.275 1.00 74.69 90 LEU A C 1
ATOM 739 O O . LEU A 1 90 ? -18.619 3.375 15.159 1.00 74.69 90 LEU A O 1
ATOM 743 N N . GLU A 1 91 ? -17.797 4.109 13.215 1.00 79.06 91 GLU A N 1
ATOM 744 C CA . GLU A 1 91 ? -18.844 5.120 12.982 1.00 79.06 91 GLU A CA 1
ATOM 745 C C . GLU A 1 91 ? -20.237 4.483 12.836 1.00 79.06 91 GLU A C 1
ATOM 747 O O . GLU A 1 91 ? -21.202 4.940 13.449 1.00 79.06 91 GLU A O 1
ATOM 752 N N . VAL A 1 92 ? -20.344 3.386 12.078 1.00 80.88 92 VAL A N 1
ATOM 753 C CA . VAL A 1 92 ? -21.604 2.635 11.937 1.00 80.88 92 VAL A CA 1
ATOM 754 C C . VAL A 1 92 ? -22.026 2.039 13.278 1.00 80.88 92 VAL A C 1
ATOM 756 O O . VAL A 1 92 ? -23.191 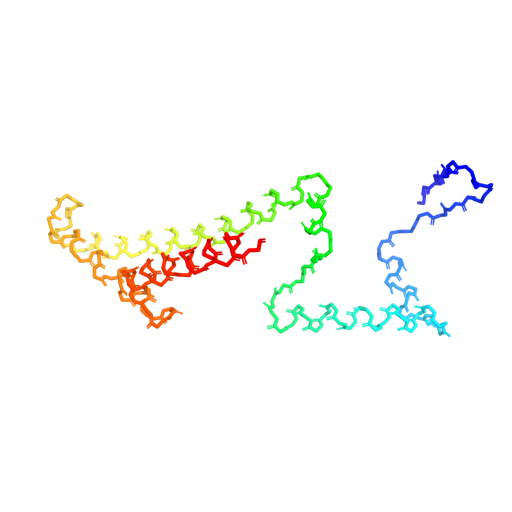2.129 13.656 1.00 80.88 92 VAL A O 1
ATOM 759 N N . TYR A 1 93 ? -21.086 1.469 14.029 1.00 76.44 93 TYR A N 1
ATOM 760 C CA . TYR A 1 93 ? -21.388 0.872 15.325 1.00 76.44 93 TYR A CA 1
ATOM 761 C C . TYR A 1 93 ? -21.726 1.919 16.395 1.00 76.44 93 TYR A C 1
ATOM 763 O O . TYR A 1 93 ? -22.638 1.704 17.183 1.00 76.44 93 TYR A O 1
ATOM 771 N N . ALA A 1 94 ? -21.102 3.096 16.365 1.00 77.62 94 ALA A N 1
ATOM 772 C CA . ALA A 1 94 ? -21.441 4.229 17.227 1.00 77.62 94 ALA A CA 1
ATOM 773 C C . ALA A 1 94 ? -22.836 4.815 16.942 1.00 77.62 94 ALA A C 1
ATOM 775 O O . ALA A 1 94 ? -23.366 5.553 17.764 1.00 77.62 94 ALA A O 1
ATOM 776 N N . THR A 1 95 ? -23.446 4.481 15.799 1.00 80.44 95 THR A N 1
ATOM 777 C CA . THR A 1 95 ? -24.853 4.809 15.513 1.00 80.44 95 THR A CA 1
ATOM 778 C C . THR A 1 95 ? -25.819 3.918 16.313 1.00 80.44 95 THR A C 1
ATOM 780 O O . THR A 1 95 ? -27.002 4.234 16.428 1.00 80.44 95 THR A O 1
ATOM 783 N N . SER A 1 96 ? -25.344 2.801 16.879 1.00 79.12 96 SER A N 1
ATOM 784 C CA . SER A 1 96 ? -26.138 2.009 17.817 1.00 79.12 96 SER A CA 1
ATOM 785 C C . SER A 1 96 ? -26.303 2.760 19.140 1.00 79.12 96 SER A C 1
ATOM 787 O O . SER A 1 96 ? -25.372 3.389 19.638 1.00 79.12 96 SER A O 1
ATOM 789 N N . ILE A 1 97 ? -27.511 2.703 19.702 1.00 70.56 97 ILE A N 1
ATOM 790 C CA . ILE A 1 97 ? -27.886 3.430 20.925 1.00 70.56 97 ILE A CA 1
ATOM 791 C C . ILE A 1 97 ? -27.035 3.007 22.138 1.00 70.56 97 ILE A C 1
ATOM 793 O O . ILE A 1 97 ? -26.812 3.817 23.034 1.00 70.56 97 ILE A O 1
ATOM 797 N N . ASP A 1 98 ? -26.504 1.782 22.128 1.00 70.56 98 ASP A N 1
ATOM 798 C CA . ASP A 1 98 ? -25.845 1.146 23.274 1.00 70.56 98 ASP A CA 1
ATOM 799 C C . ASP A 1 98 ? -24.315 1.030 23.121 1.00 70.56 98 ASP A C 1
ATOM 801 O O . ASP A 1 98 ? -23.679 0.171 23.737 1.00 70.56 98 ASP A O 1
ATOM 805 N N . TYR A 1 99 ? -23.692 1.863 22.279 1.00 72.31 99 TYR A N 1
ATOM 806 C CA . TYR A 1 99 ? -22.248 1.793 22.060 1.00 72.31 99 TYR A CA 1
ATOM 807 C C . TYR A 1 99 ? -21.441 2.264 23.283 1.00 72.31 99 TYR A C 1
ATOM 809 O O . TYR A 1 99 ? -21.285 3.461 23.526 1.00 72.31 99 TYR A O 1
ATOM 817 N N . ASP A 1 100 ? -20.830 1.312 23.994 1.00 76.88 100 ASP A N 1
ATOM 818 C CA . ASP A 1 100 ? -19.737 1.561 24.940 1.00 76.88 100 ASP A CA 1
ATOM 819 C C . ASP A 1 100 ? -18.495 0.738 24.532 1.00 76.88 100 ASP A C 1
ATOM 821 O O . ASP A 1 100 ? -18.556 -0.500 24.529 1.00 76.88 100 ASP A O 1
ATOM 825 N N . PRO A 1 101 ? -17.350 1.387 24.221 1.00 71.81 101 PRO A N 1
ATOM 826 C CA . PRO A 1 101 ? -16.102 0.715 23.854 1.00 71.81 101 PRO A CA 1
ATOM 827 C C . PRO A 1 101 ? -15.565 -0.262 24.908 1.00 71.81 101 PRO A C 1
ATOM 829 O O . PRO A 1 101 ? -14.743 -1.115 24.579 1.00 71.81 101 PRO A O 1
ATOM 832 N N . LYS A 1 102 ? -15.963 -0.113 26.177 1.00 77.25 102 LYS A N 1
ATOM 833 C CA . LYS A 1 102 ? -15.473 -0.929 27.297 1.00 77.25 102 LYS A CA 1
ATOM 834 C C . LYS A 1 102 ? -16.353 -2.136 27.602 1.00 77.25 102 LYS A C 1
ATOM 836 O O . LYS A 1 102 ? -15.973 -2.962 28.430 1.00 77.25 102 LYS A O 1
ATOM 841 N N . THR A 1 103 ? -17.515 -2.248 26.966 1.00 87.00 103 THR A N 1
ATOM 842 C CA . THR A 1 103 ? -18.399 -3.394 27.186 1.00 87.00 103 THR A CA 1
ATOM 843 C C . THR A 1 103 ? -17.835 -4.653 26.541 1.00 87.00 103 THR A C 1
ATOM 845 O O . THR A 1 103 ? -17.317 -4.641 25.424 1.00 87.00 103 THR A O 1
ATOM 848 N N . GLU A 1 104 ? -17.982 -5.780 27.235 1.00 86.00 104 GLU A N 1
ATOM 849 C CA . GLU A 1 104 ? -17.547 -7.088 26.737 1.00 86.00 104 GLU A CA 1
ATOM 850 C C . GLU A 1 104 ? -18.234 -7.460 25.410 1.00 86.00 104 GLU A C 1
ATOM 852 O O . GLU A 1 104 ? -17.634 -8.095 24.544 1.00 86.00 104 GLU A O 1
ATOM 857 N N . GLN A 1 105 ? -19.480 -7.016 25.219 1.00 83.75 105 GLN A N 1
ATOM 858 C CA . GLN A 1 105 ? -20.251 -7.250 23.997 1.00 83.75 105 GLN A CA 1
ATOM 859 C C . GLN A 1 105 ? -19.613 -6.567 22.780 1.00 83.75 105 GLN A C 1
ATOM 861 O O . GLN A 1 105 ? -19.433 -7.220 21.750 1.00 83.75 105 GLN A O 1
ATOM 866 N N . SER A 1 106 ? -19.200 -5.301 22.912 1.00 83.12 106 SER A N 1
ATOM 867 C CA . SER A 1 106 ? -18.473 -4.570 21.867 1.00 83.12 106 SER A CA 1
ATOM 868 C C . SER A 1 106 ? -17.171 -5.276 21.500 1.00 83.12 106 SER A C 1
ATOM 870 O O . SER A 1 106 ? -16.896 -5.500 20.322 1.00 83.12 106 SER A O 1
ATOM 872 N N . VAL A 1 107 ? -16.388 -5.690 22.503 1.00 84.38 107 VAL A N 1
ATOM 873 C CA . VAL A 1 107 ? -15.109 -6.386 22.285 1.00 84.38 107 VAL A CA 1
ATOM 874 C C . VAL A 1 107 ? -15.320 -7.691 21.512 1.00 84.38 107 VAL A C 1
ATOM 876 O O . VAL A 1 107 ? -14.707 -7.882 20.461 1.00 84.38 107 VAL A O 1
ATOM 879 N N . ARG A 1 108 ? -16.258 -8.542 21.950 1.00 85.56 108 ARG A N 1
ATOM 880 C CA . ARG A 1 108 ? -16.579 -9.810 21.268 1.00 85.56 108 ARG A CA 1
ATOM 881 C C . ARG A 1 108 ? -17.101 -9.602 19.843 1.00 85.56 108 ARG A C 1
ATOM 883 O O . ARG A 1 108 ? -16.791 -10.385 18.941 1.00 85.56 108 ARG A O 1
ATOM 890 N N . MET A 1 109 ? -17.893 -8.554 19.615 1.00 84.06 109 MET A N 1
ATOM 891 C CA . MET A 1 109 ? -18.371 -8.183 18.280 1.00 84.06 109 MET A CA 1
ATOM 892 C C . MET A 1 109 ? -17.197 -7.826 17.358 1.00 84.06 109 MET A C 1
ATOM 894 O O . MET A 1 109 ? -17.118 -8.351 16.244 1.00 84.06 109 MET A O 1
ATOM 898 N N . PHE A 1 110 ? -16.259 -6.990 17.819 1.00 84.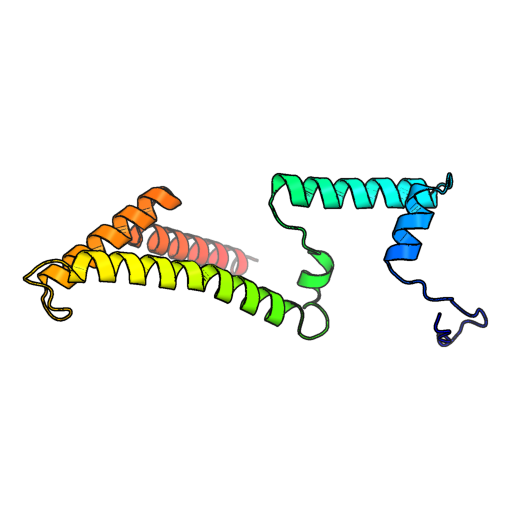50 110 PHE A N 1
ATOM 899 C CA . PHE A 1 110 ? -15.078 -6.621 17.033 1.00 84.50 110 PHE A CA 1
ATOM 900 C C . PHE A 1 110 ? -14.178 -7.820 16.737 1.00 84.50 110 PHE A C 1
ATOM 902 O O . PHE A 1 110 ? -13.791 -8.000 15.584 1.00 84.50 110 PHE A O 1
ATOM 909 N N . GLU A 1 111 ? -13.923 -8.687 17.720 1.00 85.75 111 GLU A N 1
ATOM 910 C CA . GLU A 1 111 ? -13.179 -9.939 17.520 1.00 85.75 111 GLU A CA 1
ATOM 911 C C . GLU A 1 111 ? -13.833 -10.825 16.447 1.00 85.75 111 GLU A C 1
ATOM 913 O O . GLU A 1 111 ? -13.160 -11.387 15.578 1.00 85.75 111 GLU A O 1
ATOM 918 N N . THR A 1 112 ? -15.166 -10.910 16.460 1.00 87.31 112 THR A N 1
ATOM 919 C CA . THR A 1 112 ? -15.938 -11.698 15.491 1.00 87.31 112 THR A CA 1
ATOM 920 C C . THR A 1 112 ? -15.844 -11.116 14.082 1.00 87.31 112 THR A C 1
ATOM 922 O O . THR A 1 112 ? -15.611 -11.856 13.122 1.00 87.31 112 THR A O 1
ATOM 925 N N . ILE A 1 113 ? -16.010 -9.798 13.932 1.00 86.31 113 ILE A N 1
ATOM 926 C CA . ILE A 1 113 ? -15.895 -9.117 12.635 1.00 86.31 113 ILE A CA 1
ATOM 927 C C . ILE A 1 113 ? -14.471 -9.263 12.100 1.00 86.31 113 ILE A C 1
ATOM 929 O O . ILE A 1 113 ? -14.289 -9.627 10.940 1.00 86.31 113 ILE A O 1
ATOM 933 N N . GLN A 1 114 ? -13.463 -9.045 12.942 1.00 83.06 114 GLN A N 1
ATOM 934 C CA . GLN A 1 114 ? -12.062 -9.152 12.556 1.00 83.06 114 GLN A CA 1
ATOM 935 C C . GLN A 1 114 ? -11.721 -10.566 12.068 1.00 83.06 114 GLN A C 1
ATOM 937 O O . GLN A 1 114 ? -11.140 -10.720 10.994 1.00 83.06 114 GLN A O 1
ATOM 942 N N . ASN A 1 115 ? -12.163 -11.607 12.781 1.00 85.44 115 ASN A N 1
ATOM 943 C CA . ASN A 1 115 ? -11.982 -12.993 12.343 1.00 85.44 115 ASN A CA 1
ATOM 944 C C . ASN A 1 115 ? -12.693 -13.304 11.019 1.00 85.44 115 ASN A C 1
ATOM 946 O O . ASN A 1 115 ? -12.118 -13.981 10.167 1.00 85.44 115 ASN A O 1
ATOM 950 N N . LYS A 1 116 ? -13.910 -12.789 10.809 1.00 85.62 116 LYS A N 1
ATOM 951 C CA . LYS A 1 116 ? -14.633 -12.948 9.536 1.00 85.62 116 LYS A CA 1
ATOM 952 C C . LYS A 1 116 ? -13.919 -12.249 8.378 1.00 85.62 116 LYS A C 1
ATOM 954 O O . LYS A 1 116 ? -13.844 -12.814 7.293 1.00 85.62 116 LYS A O 1
ATOM 959 N N . MET A 1 117 ? -13.373 -11.055 8.603 1.00 81.69 117 MET A N 1
ATOM 960 C CA . MET A 1 117 ? -12.625 -10.304 7.586 1.00 81.69 117 MET A CA 1
ATOM 961 C C . MET A 1 117 ? -11.317 -11.000 7.210 1.00 81.69 117 MET A C 1
ATOM 963 O O . MET A 1 117 ? -10.984 -11.099 6.027 1.00 81.69 117 MET A O 1
ATOM 967 N N . HIS A 1 118 ? -10.609 -11.527 8.209 1.00 79.12 118 HIS A N 1
ATOM 968 C CA . HIS A 1 118 ? -9.437 -12.370 8.006 1.00 79.12 118 HIS A CA 1
ATOM 969 C C . HIS A 1 118 ? -9.784 -13.586 7.138 1.00 79.12 118 HIS A C 1
ATOM 971 O O . HIS A 1 118 ? -9.193 -13.790 6.077 1.00 79.12 118 HIS A O 1
ATOM 977 N N . TRP A 1 119 ? -10.840 -14.313 7.498 1.00 84.00 119 TRP A N 1
ATOM 978 C CA . TRP A 1 119 ? -11.281 -15.465 6.719 1.00 84.00 119 TRP A CA 1
ATOM 979 C C . TRP A 1 119 ? -11.684 -15.096 5.283 1.00 84.00 119 TRP A C 1
ATOM 981 O O . TRP A 1 119 ? -11.274 -15.765 4.341 1.00 84.00 119 TRP A O 1
ATOM 991 N N . ALA A 1 120 ? -12.412 -13.995 5.084 1.00 80.06 120 ALA A N 1
ATOM 992 C CA . ALA A 1 120 ? -12.808 -13.537 3.751 1.00 80.06 120 ALA A CA 1
ATOM 993 C C . ALA A 1 120 ? -11.613 -13.144 2.861 1.00 80.06 120 ALA A C 1
ATOM 995 O O . ALA A 1 120 ? -11.677 -13.308 1.645 1.00 80.06 120 ALA A O 1
ATOM 996 N N . SER A 1 121 ? -10.530 -12.631 3.452 1.00 72.75 121 SER A N 1
ATOM 997 C CA . SER A 1 121 ? -9.373 -12.127 2.700 1.00 72.75 121 SER A CA 1
ATOM 998 C C . SER A 1 121 ? -8.375 -13.222 2.326 1.00 72.75 121 SER A C 1
ATOM 1000 O O . SER A 1 121 ? -7.801 -13.184 1.241 1.00 72.75 121 SER A O 1
ATOM 1002 N N . HIS A 1 122 ? -8.131 -14.179 3.224 1.00 77.06 122 HIS A N 1
ATOM 1003 C CA . HIS A 1 122 ? -7.072 -15.184 3.056 1.00 77.06 122 HIS A CA 1
ATOM 1004 C C . HIS A 1 122 ? -7.537 -16.633 3.270 1.00 77.06 122 HIS A C 1
ATOM 1006 O O . HIS A 1 122 ? -6.718 -17.546 3.225 1.00 77.06 122 HIS A O 1
ATOM 1012 N N . GLY A 1 123 ? -8.838 -16.871 3.467 1.00 80.25 123 GLY A N 1
ATOM 1013 C CA . GLY A 1 123 ? -9.409 -18.211 3.664 1.00 80.25 123 GLY A CA 1
ATOM 1014 C C . GLY A 1 123 ? -9.077 -18.841 5.019 1.00 80.25 123 GLY A C 1
ATOM 1015 O O . GLY A 1 123 ? -9.320 -20.026 5.225 1.00 80.25 123 GLY A O 1
ATOM 1016 N N . GLU A 1 124 ? -8.502 -18.061 5.935 1.00 84.44 124 GLU A N 1
ATOM 1017 C CA . GLU A 1 124 ? -7.989 -18.511 7.228 1.00 84.44 124 GLU A CA 1
ATOM 1018 C C . GLU A 1 124 ? -8.401 -17.533 8.326 1.00 84.44 124 GLU A C 1
ATOM 1020 O O . GLU A 1 124 ? -8.388 -16.315 8.134 1.00 84.44 124 GLU A O 1
ATOM 1025 N N . THR A 1 125 ? -8.708 -18.057 9.506 1.00 86.00 125 THR A N 1
ATOM 1026 C CA . THR A 1 125 ? -8.906 -17.253 10.716 1.00 86.00 125 THR A CA 1
ATOM 1027 C C . THR A 1 125 ? -7.577 -16.692 11.238 1.00 86.00 125 THR A C 1
ATOM 1029 O O . THR A 1 125 ? -6.488 -17.167 10.891 1.00 86.00 125 THR A O 1
ATOM 1032 N N . ALA A 1 126 ? -7.638 -15.678 12.110 1.00 79.12 126 ALA A N 1
ATOM 1033 C CA . ALA A 1 126 ? -6.434 -15.085 12.694 1.00 79.12 126 ALA A CA 1
ATOM 1034 C C . ALA A 1 126 ? -5.602 -16.119 13.480 1.00 79.12 126 ALA A C 1
ATOM 1036 O O . ALA A 1 126 ? -4.375 -16.141 13.372 1.00 79.12 126 ALA A O 1
ATOM 1037 N N . ALA A 1 127 ? -6.268 -17.020 14.209 1.00 82.81 127 ALA A N 1
ATOM 1038 C CA . ALA A 1 127 ? -5.617 -18.100 14.949 1.00 82.81 127 ALA A CA 1
ATOM 1039 C C . ALA A 1 127 ? -4.904 -19.096 14.017 1.00 82.81 127 ALA A C 1
ATOM 1041 O O . ALA A 1 127 ? -3.745 -19.440 14.254 1.00 82.81 127 ALA A O 1
ATOM 1042 N N . GLU A 1 128 ? -5.550 -19.506 12.922 1.00 83.81 128 GLU A N 1
ATOM 1043 C CA . GLU A 1 128 ? -4.953 -20.400 11.918 1.00 83.81 128 GLU A CA 1
ATOM 1044 C C . GLU A 1 128 ? -3.756 -19.756 11.219 1.00 83.81 128 GLU A C 1
ATOM 1046 O O . GLU A 1 128 ? -2.737 -20.414 11.007 1.00 83.81 128 GLU A O 1
ATOM 1051 N N . THR A 1 129 ? -3.843 -18.455 10.932 1.00 82.44 129 THR A N 1
ATOM 1052 C CA . THR A 1 129 ? -2.745 -17.689 10.334 1.00 82.44 129 THR A CA 1
ATOM 1053 C C . THR A 1 129 ? -1.519 -17.703 11.248 1.00 82.44 129 THR A C 1
ATOM 1055 O O . THR A 1 129 ? -0.401 -17.959 10.798 1.00 82.44 129 THR A O 1
ATOM 1058 N N . VAL A 1 130 ? -1.708 -17.438 12.547 1.00 81.81 130 VAL A N 1
ATOM 1059 C CA . VAL A 1 130 ? -0.621 -17.468 13.539 1.00 81.81 130 VAL A CA 1
ATOM 1060 C C . VAL A 1 130 ? -0.044 -18.876 13.653 1.00 81.81 130 VAL A C 1
ATOM 1062 O O . VAL A 1 130 ? 1.175 -19.039 13.596 1.00 81.81 130 VAL A O 1
ATOM 1065 N N . TYR A 1 131 ? -0.903 -19.892 13.735 1.00 85.88 131 TYR A N 1
ATOM 1066 C CA . TYR A 1 131 ? -0.490 -21.289 13.814 1.00 85.88 131 TYR A CA 1
ATOM 1067 C C . TYR A 1 131 ? 0.367 -21.707 12.610 1.00 85.88 131 TYR A C 1
ATOM 1069 O O . TYR A 1 131 ? 1.473 -22.226 12.780 1.00 85.88 131 TYR A O 1
ATOM 1077 N N . LYS A 1 132 ? -0.080 -21.397 11.387 1.00 81.06 132 LYS A N 1
ATOM 1078 C CA . LYS A 1 132 ? 0.680 -21.663 10.158 1.00 81.06 132 LYS A CA 1
ATOM 1079 C C . LYS A 1 132 ? 2.017 -20.933 10.149 1.00 81.06 132 LYS A C 1
ATOM 1081 O O . LYS A 1 132 ? 3.027 -21.530 9.786 1.00 81.06 132 LYS A O 1
ATOM 1086 N N . ARG A 1 133 ? 2.060 -19.676 10.599 1.00 81.00 133 ARG A N 1
ATOM 1087 C CA . ARG A 1 133 ? 3.296 -18.880 10.648 1.00 81.00 133 ARG A CA 1
ATOM 1088 C C . ARG A 1 133 ? 4.320 -19.462 11.629 1.00 81.00 133 ARG A C 1
ATOM 1090 O O . ARG A 1 133 ? 5.499 -19.547 11.295 1.00 81.00 133 ARG A O 1
ATOM 1097 N N . VAL A 1 134 ? 3.873 -19.916 12.801 1.00 84.88 134 VAL A N 1
ATOM 1098 C CA . VAL A 1 134 ? 4.733 -20.588 13.791 1.00 84.88 134 VAL A CA 1
ATOM 1099 C C . VAL A 1 134 ? 5.280 -21.906 13.237 1.00 84.88 134 VAL A C 1
ATOM 1101 O O . VAL A 1 134 ? 6.481 -22.155 13.344 1.00 84.88 134 VAL A O 1
ATOM 1104 N N . ILE A 1 135 ? 4.445 -22.718 12.580 1.00 77.50 135 ILE A N 1
ATOM 1105 C CA . ILE A 1 135 ? 4.893 -23.970 11.947 1.00 77.50 135 ILE A CA 1
ATOM 1106 C C . ILE A 1 135 ? 5.907 -23.713 10.830 1.00 77.50 135 ILE A C 1
ATOM 1108 O O . ILE A 1 135 ? 6.921 -24.407 10.757 1.00 77.50 135 ILE A O 1
ATOM 1112 N N . LEU A 1 136 ? 5.658 -22.728 9.965 1.00 69.00 136 LEU A N 1
ATOM 1113 C CA . LEU A 1 136 ? 6.579 -22.369 8.883 1.00 69.00 136 LEU A CA 1
ATOM 1114 C C . LEU A 1 136 ? 7.941 -21.920 9.431 1.00 69.00 136 LEU A C 1
ATOM 1116 O O . LEU A 1 136 ? 8.974 -22.377 8.945 1.00 69.00 136 LEU A O 1
ATOM 1120 N N . ASN A 1 137 ? 7.955 -21.108 10.491 1.00 68.94 137 ASN A N 1
ATOM 1121 C CA . ASN A 1 137 ? 9.194 -20.676 11.141 1.00 68.94 137 ASN A CA 1
ATOM 1122 C C . ASN A 1 137 ? 9.939 -21.832 11.825 1.00 68.94 137 ASN A C 1
ATOM 1124 O O . ASN A 1 137 ? 11.160 -21.913 11.726 1.00 68.94 137 ASN A O 1
ATOM 1128 N N . SER A 1 138 ? 9.225 -22.754 12.479 1.00 65.81 138 SER A N 1
ATOM 1129 C CA . SER A 1 138 ? 9.842 -23.947 13.074 1.00 65.81 138 SER A CA 1
ATOM 1130 C C . SER A 1 138 ? 10.462 -24.865 12.014 1.00 65.81 138 SER A C 1
ATOM 1132 O O . SER A 1 138 ? 11.574 -25.354 12.212 1.00 65.81 138 SER A O 1
ATOM 1134 N N . LYS A 1 139 ? 9.800 -25.054 10.864 1.00 60.59 139 LYS A N 1
ATOM 1135 C CA . LYS A 1 139 ? 10.355 -25.829 9.743 1.00 60.59 139 LYS A CA 1
ATOM 1136 C C . LYS A 1 139 ? 11.610 -25.182 9.165 1.00 60.59 139 LYS A C 1
ATOM 1138 O O . LYS A 1 139 ? 12.602 -25.881 8.991 1.00 60.59 139 LYS A O 1
ATOM 1143 N N . ASN A 1 140 ? 11.587 -23.866 8.940 1.00 55.78 140 ASN A N 1
ATOM 1144 C CA . ASN A 1 140 ? 12.754 -23.141 8.441 1.00 55.78 140 ASN A CA 1
ATOM 1145 C C . ASN A 1 140 ? 13.938 -23.248 9.407 1.00 55.78 140 ASN A C 1
ATOM 1147 O O . ASN A 1 140 ? 15.025 -23.600 8.965 1.00 55.78 140 ASN A O 1
ATOM 1151 N N . ASN A 1 141 ? 13.726 -23.046 10.711 1.00 54.06 141 ASN A N 1
ATOM 1152 C CA . ASN A 1 141 ? 14.783 -23.153 11.722 1.00 54.06 141 ASN A CA 1
ATOM 1153 C C . ASN A 1 141 ? 15.378 -24.567 11.830 1.00 54.06 141 ASN A C 1
ATOM 1155 O O . ASN A 1 141 ? 16.568 -24.712 12.097 1.00 54.06 141 ASN A O 1
ATOM 1159 N N . ASN A 1 142 ? 14.585 -25.611 11.578 1.00 53.78 142 ASN A N 1
ATOM 1160 C CA . ASN A 1 142 ? 15.086 -26.985 11.570 1.00 53.78 142 ASN A CA 1
ATOM 1161 C C . ASN A 1 142 ? 15.913 -27.313 10.319 1.00 53.78 142 ASN A C 1
ATOM 1163 O O . ASN A 1 142 ? 16.829 -28.119 10.416 1.00 53.78 142 ASN A O 1
ATOM 1167 N N . THR A 1 143 ? 15.647 -26.680 9.171 1.00 49.94 143 THR A N 1
ATOM 1168 C CA . THR A 1 143 ? 16.468 -26.870 7.960 1.00 49.94 143 THR A CA 1
ATOM 1169 C C . THR A 1 143 ? 17.827 -26.164 8.018 1.00 49.94 143 THR A C 1
ATOM 1171 O O . THR A 1 143 ? 18.791 -26.684 7.465 1.00 49.94 143 THR A O 1
ATOM 1174 N N . ILE A 1 144 ? 17.944 -25.027 8.718 1.00 50.41 144 ILE A N 1
ATOM 1175 C CA . ILE A 1 144 ? 19.227 -24.300 8.882 1.00 50.41 144 ILE A CA 1
ATOM 1176 C C . ILE A 1 144 ? 20.146 -24.950 9.925 1.00 50.41 144 ILE A C 1
ATOM 1178 O O . ILE A 1 144 ? 21.353 -24.772 9.852 1.00 50.41 144 ILE A O 1
ATOM 1182 N N . ASN A 1 145 ? 19.592 -25.728 10.860 1.00 48.28 145 ASN A N 1
ATOM 1183 C CA . ASN A 1 145 ? 20.357 -26.464 11.876 1.00 48.28 145 ASN A CA 1
ATOM 1184 C C . ASN A 1 145 ? 20.691 -27.912 11.453 1.00 48.28 145 ASN A C 1
ATOM 1186 O O . ASN A 1 145 ? 21.125 -28.706 12.284 1.00 48.28 145 ASN A O 1
ATOM 1190 N N . SER A 1 146 ? 20.443 -28.272 10.187 1.00 40.97 146 SER A N 1
ATOM 1191 C CA . SER A 1 146 ? 20.686 -29.614 9.628 1.00 40.97 146 SER A CA 1
ATOM 1192 C C . SER A 1 146 ? 21.721 -29.647 8.490 1.00 40.97 146 SER A C 1
ATOM 1194 O O . SER A 1 146 ? 21.760 -30.613 7.730 1.00 40.97 146 SER A O 1
ATOM 1196 N N . VAL A 1 147 ? 22.554 -28.608 8.377 1.00 42.78 147 VAL A N 1
ATOM 1197 C CA . VAL A 1 147 ? 23.762 -28.549 7.529 1.00 42.78 147 VAL A CA 1
ATOM 1198 C C . VAL A 1 147 ? 24.944 -28.211 8.425 1.00 42.78 147 VAL A C 1
ATOM 1200 O O . VAL A 1 147 ? 26.015 -28.820 8.223 1.00 42.78 147 VAL A O 1
#

Foldseek 3Di:
DDWDDDPPDPDTDDDDDPVVCVVCLCVDPDPSSVVVVVVVVVQVVCCVVVVDGDDVVCVVVVNPPCPVVVVVVVVVVVCVVVVVVVVVVVVVVVVDPPDDCPDPVVVVVVLVVQQVVVCVPPVHGPVRVVVVVVVVVVVVVVVVVPD